Protein AF-A0A6P0U256-F1 (afdb_monomer_lite)

Sequence (51 aa):
MLKNHKLASAIADCGFYEFKRQLTYKCEWYGSKLVIADRYYPSSQICSNCG

Structure (mmCIF, N/CA/C/O backbone):
data_AF-A0A6P0U256-F1
#
_entry.id   AF-A0A6P0U256-F1
#
loop_
_atom_site.group_PDB
_atom_site.id
_atom_site.type_symbol
_atom_site.label_atom_id
_atom_site.label_alt_id
_atom_site.label_comp_id
_atom_site.label_asym_id
_atom_site.label_entity_id
_atom_site.label_seq_id
_atom_site.pdbx_PDB_ins_code
_atom_site.Cartn_x
_atom_site.Cartn_y
_atom_site.Cartn_z
_atom_site.occupancy
_atom_site.B_iso_or_equiv
_atom_site.auth_seq_id
_atom_site.auth_comp_id
_atom_site.auth_asym_id
_atom_site.auth_atom_id
_atom_site.pdbx_PDB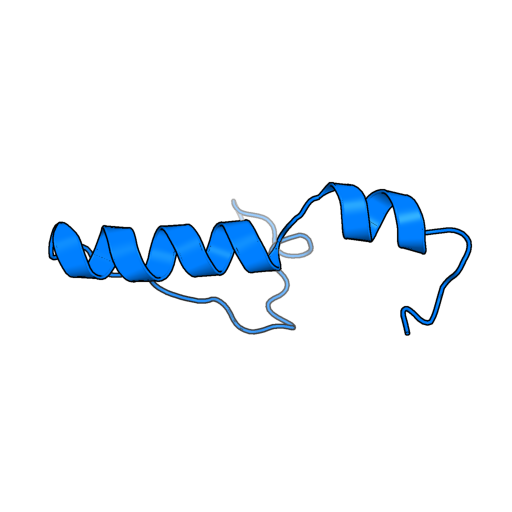_model_num
ATOM 1 N N . MET A 1 1 ? 15.524 -8.490 -2.092 1.00 65.88 1 MET A N 1
ATOM 2 C CA . MET A 1 1 ? 16.232 -7.575 -3.013 1.00 65.88 1 MET A CA 1
ATOM 3 C C . MET A 1 1 ? 15.290 -7.240 -4.167 1.00 65.88 1 MET A C 1
ATOM 5 O O . MET A 1 1 ? 14.663 -8.159 -4.687 1.00 65.88 1 MET A O 1
ATOM 9 N N . LEU A 1 2 ? 15.086 -5.956 -4.488 1.00 83.38 2 LEU A N 1
ATOM 10 C CA . LEU A 1 2 ? 14.183 -5.543 -5.575 1.00 83.38 2 LEU A CA 1
ATOM 11 C C . LEU A 1 2 ? 14.743 -6.013 -6.924 1.00 83.38 2 LEU A C 1
ATOM 13 O O . LEU A 1 2 ? 15.937 -5.894 -7.168 1.00 83.38 2 LEU A O 1
ATOM 17 N N . LYS A 1 3 ? 13.879 -6.571 -7.781 1.00 85.00 3 LYS A N 1
ATOM 18 C CA . LYS A 1 3 ? 14.308 -7.271 -9.004 1.00 85.00 3 LYS A CA 1
ATOM 19 C C . LYS A 1 3 ? 14.686 -6.335 -10.160 1.00 85.00 3 LYS A C 1
ATOM 21 O O . LYS A 1 3 ? 15.520 -6.699 -10.976 1.00 85.00 3 LYS A O 1
ATOM 26 N N . ASN A 1 4 ? 14.068 -5.152 -10.259 1.00 92.06 4 ASN A N 1
ATOM 27 C CA . ASN A 1 4 ? 14.303 -4.210 -11.358 1.00 92.06 4 ASN A CA 1
ATOM 28 C C . ASN A 1 4 ? 15.163 -3.030 -10.893 1.00 92.06 4 ASN A C 1
ATOM 30 O O . ASN A 1 4 ? 14.639 -2.068 -10.336 1.00 92.06 4 ASN A O 1
ATOM 34 N N . HIS A 1 5 ? 16.467 -3.081 -11.167 1.00 90.69 5 HIS A N 1
ATOM 35 C CA . HIS A 1 5 ? 17.420 -2.046 -10.753 1.00 90.69 5 HIS A CA 1
ATOM 36 C C . HIS A 1 5 ? 17.126 -0.650 -11.321 1.00 90.69 5 HIS A C 1
ATOM 38 O O . HIS A 1 5 ? 17.439 0.333 -10.660 1.00 90.69 5 HIS A O 1
ATOM 44 N N . LYS A 1 6 ? 16.479 -0.542 -12.493 1.00 95.00 6 LYS A N 1
ATOM 45 C CA . LYS A 1 6 ? 16.126 0.760 -13.089 1.00 95.00 6 LYS A CA 1
ATOM 46 C C . LYS A 1 6 ? 15.013 1.476 -12.322 1.00 95.00 6 LYS A C 1
ATOM 48 O O . LYS A 1 6 ? 14.968 2.697 -12.315 1.00 95.00 6 LYS A O 1
ATOM 53 N N . LEU A 1 7 ? 14.115 0.714 -11.694 1.00 93.62 7 LEU A N 1
ATOM 54 C CA . LEU A 1 7 ? 12.957 1.242 -10.962 1.00 93.62 7 LEU A CA 1
ATOM 55 C C . LEU A 1 7 ? 13.096 1.099 -9.441 1.00 93.62 7 LEU A C 1
ATOM 57 O O . LEU A 1 7 ? 12.285 1.645 -8.701 1.00 93.62 7 LEU A O 1
ATOM 61 N N . ALA A 1 8 ? 14.103 0.365 -8.961 1.00 93.00 8 ALA A N 1
ATOM 62 C CA . ALA A 1 8 ? 14.240 0.009 -7.554 1.00 93.00 8 ALA A CA 1
ATOM 63 C C . ALA A 1 8 ? 14.321 1.232 -6.631 1.00 93.00 8 ALA A C 1
ATOM 65 O O . ALA A 1 8 ? 13.663 1.218 -5.595 1.00 93.00 8 ALA A O 1
ATOM 66 N N . SER A 1 9 ? 15.074 2.273 -7.015 1.00 93.62 9 SER A N 1
ATOM 67 C CA . SER A 1 9 ? 15.169 3.512 -6.227 1.00 93.62 9 SER A CA 1
ATOM 68 C C . SER A 1 9 ? 13.806 4.184 -6.116 1.00 93.62 9 SER A C 1
ATOM 70 O O 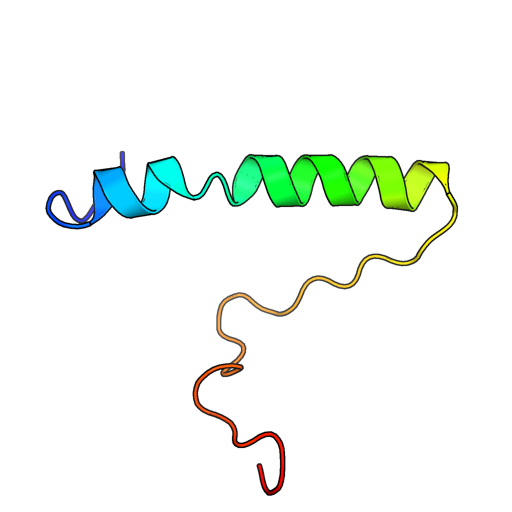. SER A 1 9 ? 13.279 4.293 -5.020 1.00 93.62 9 SER A O 1
ATOM 72 N N . ALA A 1 10 ? 13.175 4.495 -7.253 1.00 94.38 10 ALA A N 1
ATOM 73 C CA . ALA A 1 10 ? 11.878 5.167 -7.276 1.00 94.38 10 ALA A CA 1
ATOM 74 C C . ALA A 1 10 ? 10.799 4.405 -6.483 1.00 94.38 10 ALA A C 1
ATOM 76 O O . ALA A 1 10 ? 10.015 5.010 -5.762 1.00 94.38 10 ALA A O 1
ATOM 77 N N . ILE A 1 11 ? 10.777 3.068 -6.568 1.00 91.56 11 ILE A N 1
ATOM 78 C CA . ILE A 1 11 ? 9.844 2.233 -5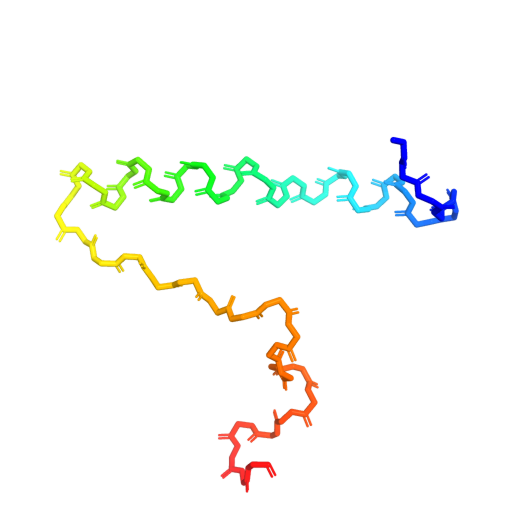.797 1.00 91.56 11 ILE A CA 1
ATOM 79 C C . ILE A 1 11 ? 10.144 2.293 -4.291 1.00 91.56 11 ILE A C 1
ATOM 81 O O . ILE A 1 11 ? 9.210 2.311 -3.487 1.00 91.56 11 ILE A O 1
ATOM 85 N N . ALA A 1 12 ? 11.421 2.290 -3.899 1.00 91.44 12 ALA A N 1
ATOM 86 C CA . ALA A 1 12 ? 11.823 2.387 -2.497 1.00 91.44 12 ALA A CA 1
ATOM 87 C C . ALA A 1 12 ? 11.484 3.766 -1.909 1.00 91.44 12 ALA A C 1
ATOM 89 O O . ALA A 1 12 ? 10.951 3.834 -0.800 1.00 91.44 12 ALA A O 1
ATOM 90 N N . ASP A 1 13 ? 11.702 4.829 -2.683 1.00 94.31 13 ASP A N 1
ATOM 91 C CA . ASP A 1 13 ? 11.437 6.216 -2.290 1.00 94.31 13 ASP A CA 1
ATOM 92 C C . ASP A 1 13 ? 9.944 6.467 -2.008 1.00 94.31 13 ASP A C 1
ATOM 94 O O . ASP A 1 13 ? 9.598 7.283 -1.157 1.00 94.31 13 ASP A O 1
ATOM 98 N N . CYS A 1 14 ? 9.037 5.722 -2.652 1.00 93.19 14 CYS A N 1
ATOM 99 C CA . CYS A 1 14 ? 7.597 5.833 -2.397 1.00 93.19 14 CYS A CA 1
ATOM 100 C C . CYS A 1 14 ? 7.147 5.324 -1.013 1.00 93.19 14 CYS A C 1
ATOM 102 O O . CYS A 1 14 ? 6.047 5.662 -0.579 1.00 93.19 14 CYS A O 1
ATOM 104 N N . GLY A 1 15 ? 7.923 4.479 -0.322 1.00 92.88 15 GLY A N 1
ATOM 105 C CA . GLY A 1 15 ? 7.625 4.098 1.068 1.00 92.88 15 GLY A CA 1
ATOM 106 C C . GLY A 1 15 ? 6.285 3.377 1.314 1.00 92.88 15 GLY A C 1
ATOM 107 O O . GLY A 1 15 ? 5.753 3.438 2.423 1.00 92.88 15 GLY A O 1
ATOM 108 N N . PHE A 1 16 ? 5.727 2.664 0.326 1.00 91.88 16 PHE A N 1
ATOM 109 C CA . PHE A 1 16 ? 4.377 2.067 0.406 1.00 91.88 16 PHE A CA 1
ATOM 110 C C . PHE A 1 16 ? 4.133 1.158 1.623 1.00 91.88 16 PHE A C 1
ATOM 112 O O . PHE A 1 16 ? 3.015 1.096 2.140 1.00 91.88 16 PHE A O 1
ATOM 119 N N . TYR A 1 17 ? 5.161 0.446 2.093 1.00 92.75 17 TYR A N 1
ATOM 120 C CA . TYR A 1 17 ? 5.050 -0.389 3.291 1.00 92.75 17 TYR A CA 1
ATOM 121 C C . TYR A 1 17 ? 4.799 0.448 4.548 1.00 92.75 17 TYR A C 1
ATOM 123 O O . TYR A 1 17 ? 3.902 0.133 5.329 1.00 92.75 17 TYR A O 1
ATOM 131 N N . GLU A 1 18 ? 5.564 1.527 4.721 1.00 96.25 18 GLU A N 1
ATOM 132 C CA . GLU A 1 18 ? 5.434 2.409 5.879 1.00 96.25 18 GLU A CA 1
ATOM 133 C C . GLU A 1 18 ? 4.083 3.121 5.859 1.00 96.25 18 GLU A C 1
ATOM 135 O O . GLU A 1 18 ? 3.400 3.169 6.880 1.00 96.25 18 GLU A O 1
ATOM 140 N N . PHE A 1 19 ? 3.640 3.568 4.682 1.00 95.62 19 PHE A N 1
ATOM 141 C CA . PHE A 1 19 ? 2.310 4.145 4.503 1.00 95.62 19 PHE A CA 1
ATOM 142 C C . PHE A 1 19 ? 1.199 3.194 4.975 1.00 95.62 19 PHE A C 1
ATOM 144 O O . PHE A 1 19 ? 0.346 3.575 5.780 1.00 95.62 19 PHE A O 1
ATOM 151 N N . LYS A 1 20 ? 1.248 1.926 4.543 1.00 95.56 20 LYS A N 1
ATOM 152 C CA . LYS A 1 20 ? 0.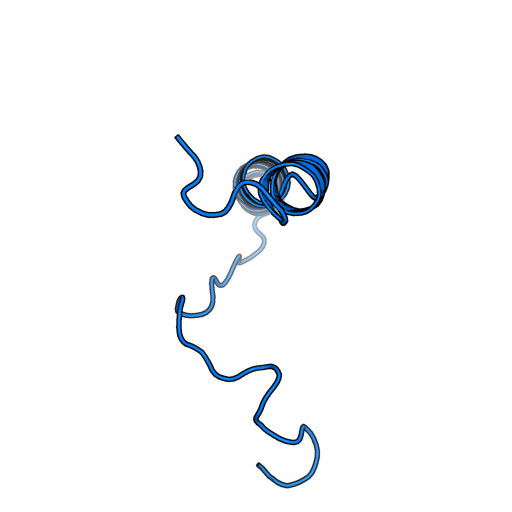299 0.901 4.994 1.00 95.56 20 LYS A CA 1
ATOM 153 C C . LYS A 1 20 ? 0.380 0.689 6.507 1.00 95.56 20 LYS A C 1
ATOM 155 O O . LYS A 1 20 ? -0.660 0.682 7.158 1.00 95.56 20 LYS A O 1
ATOM 160 N N . ARG A 1 21 ? 1.588 0.539 7.066 1.00 96.94 21 ARG A N 1
ATOM 161 C CA . ARG A 1 21 ? 1.800 0.332 8.510 1.00 96.94 21 ARG A CA 1
ATOM 162 C C . ARG A 1 21 ? 1.172 1.458 9.327 1.00 96.94 21 ARG A C 1
ATOM 164 O O . ARG A 1 21 ? 0.488 1.186 10.311 1.00 96.94 21 ARG A O 1
ATOM 171 N N . GLN A 1 22 ? 1.384 2.703 8.902 1.00 97.31 22 GLN A N 1
ATOM 172 C CA . GLN A 1 22 ? 0.846 3.870 9.592 1.00 97.31 22 GLN A CA 1
ATOM 173 C C . GLN A 1 22 ? -0.675 3.936 9.534 1.00 97.31 22 GLN A C 1
ATOM 175 O O . GLN A 1 22 ? -1.316 4.196 10.551 1.00 97.31 22 GLN A O 1
ATOM 180 N N . LEU A 1 23 ? -1.258 3.675 8.364 1.00 97.31 23 LEU A N 1
ATOM 181 C CA . LEU A 1 23 ? -2.709 3.619 8.225 1.00 97.31 23 LEU A CA 1
ATOM 182 C C . LEU A 1 23 ? -3.321 2.522 9.091 1.00 97.31 23 LEU A C 1
ATOM 184 O O . LEU A 1 23 ? -4.324 2.786 9.742 1.00 97.31 23 LEU A O 1
ATOM 188 N N . THR A 1 24 ? -2.716 1.332 9.148 1.00 97.38 24 THR A N 1
ATOM 189 C CA . THR A 1 24 ? -3.221 0.229 9.977 1.00 97.38 24 THR A CA 1
ATOM 190 C C . THR A 1 24 ? -3.374 0.655 11.435 1.00 97.38 24 THR A C 1
ATOM 192 O O . THR A 1 24 ? -4.494 0.646 11.942 1.00 97.38 24 THR A O 1
ATOM 195 N N . TYR A 1 25 ? -2.297 1.109 12.086 1.00 97.12 25 TYR A N 1
ATOM 196 C CA . TYR A 1 25 ? -2.381 1.423 13.517 1.00 97.12 25 TYR A CA 1
ATOM 197 C C . TYR A 1 25 ? -3.248 2.658 13.795 1.00 97.12 25 TYR A C 1
ATOM 199 O O . TYR A 1 25 ? -3.911 2.735 14.826 1.00 97.12 25 TYR A O 1
ATOM 207 N N . LYS A 1 26 ? -3.266 3.646 12.889 1.00 98.12 26 LYS A N 1
ATOM 208 C CA . LYS A 1 26 ? -4.115 4.833 13.060 1.00 98.12 26 LYS A CA 1
ATOM 209 C C . LYS A 1 26 ? -5.587 4.476 12.917 1.00 98.12 26 LYS A C 1
ATOM 211 O O . LYS A 1 26 ? -6.395 4.931 13.718 1.00 98.12 26 LYS A O 1
ATOM 216 N N . CYS A 1 27 ? -5.945 3.662 11.929 1.00 98.06 27 CYS A N 1
ATOM 217 C CA . CYS A 1 27 ? -7.321 3.213 11.762 1.00 98.06 27 CYS A CA 1
ATOM 218 C C . CYS A 1 27 ? -7.800 2.419 12.982 1.00 98.06 27 CYS A C 1
ATOM 220 O O . CYS A 1 27 ? -8.895 2.691 13.464 1.00 98.06 27 CYS A O 1
ATOM 222 N N . GLU A 1 28 ? -6.964 1.535 13.532 1.00 96.88 28 GLU A N 1
ATOM 223 C CA . GLU A 1 28 ? -7.252 0.836 14.792 1.00 96.88 28 GLU A CA 1
ATOM 224 C C . GLU A 1 28 ? -7.458 1.812 15.958 1.00 96.88 28 GLU A C 1
ATOM 226 O O . GLU A 1 28 ? -8.431 1.686 16.698 1.00 96.88 28 GLU A O 1
ATOM 231 N N . TRP A 1 29 ? -6.598 2.827 16.088 1.00 97.88 29 TRP A N 1
ATOM 232 C CA . TRP A 1 29 ? -6.697 3.817 17.162 1.00 97.88 29 TRP A CA 1
ATOM 233 C C . TRP A 1 29 ? -7.980 4.658 17.079 1.00 97.88 29 TRP A C 1
ATOM 235 O O . TRP A 1 29 ? -8.651 4.873 18.086 1.00 97.88 29 TRP A O 1
ATOM 245 N N . TYR A 1 30 ? -8.351 5.117 15.885 1.00 97.56 30 TYR A N 1
ATOM 246 C CA . TYR A 1 30 ? -9.529 5.968 15.693 1.00 97.56 30 TYR A CA 1
ATOM 247 C C . TYR A 1 30 ? -10.840 5.184 15.509 1.00 97.56 30 TYR A C 1
ATOM 249 O O . TYR A 1 30 ? -11.888 5.801 15.334 1.00 97.56 30 TYR A O 1
ATOM 257 N N . GLY A 1 31 ? -10.806 3.846 15.524 1.00 96.38 31 GLY A N 1
ATOM 258 C CA . GLY A 1 31 ? -11.982 3.013 15.240 1.00 96.38 31 GLY A CA 1
ATOM 259 C C . GLY A 1 31 ? -12.445 3.074 13.776 1.00 96.38 31 GLY A C 1
ATOM 260 O O . GLY A 1 31 ? -13.595 2.763 13.469 1.00 96.38 31 GLY A O 1
ATOM 261 N N . SER A 1 32 ? -11.562 3.481 12.862 1.00 96.56 32 SER A N 1
ATOM 262 C CA . SER A 1 32 ? -11.832 3.571 11.426 1.00 96.56 32 SER A CA 1
ATOM 263 C C . SER A 1 32 ? -11.607 2.228 10.732 1.00 96.56 32 SER A C 1
ATOM 265 O O . SER A 1 32 ? -10.710 1.463 11.081 1.00 96.56 32 SER A O 1
ATOM 267 N N . LYS A 1 33 ? -12.371 1.955 9.670 1.00 96.62 33 LYS A N 1
ATOM 268 C CA . LYS A 1 33 ? -12.199 0.742 8.861 1.00 96.62 33 LYS A CA 1
ATOM 269 C C . LYS A 1 33 ? -11.165 0.960 7.755 1.00 96.62 33 LYS A C 1
ATOM 271 O O . LYS A 1 33 ? -11.375 1.784 6.869 1.00 96.62 33 LYS A O 1
ATOM 276 N N . LEU A 1 34 ? -10.093 0.169 7.760 1.00 96.44 34 LEU A N 1
ATOM 277 C CA . LEU A 1 34 ? -9.128 0.103 6.660 1.00 96.44 34 LEU A CA 1
ATOM 278 C C . LEU A 1 34 ? -9.479 -1.057 5.718 1.00 96.44 34 LEU A C 1
ATOM 280 O O . LEU A 1 34 ? -9.546 -2.207 6.148 1.00 96.44 34 LEU A O 1
ATOM 284 N N . VAL A 1 35 ? -9.680 -0.767 4.430 1.00 95.62 35 VAL A N 1
ATOM 285 C CA . VAL A 1 35 ? -9.910 -1.779 3.384 1.00 95.62 35 VAL A CA 1
ATOM 286 C C . VAL A 1 35 ? -8.696 -1.824 2.463 1.00 95.62 35 VAL A C 1
ATOM 288 O O . VAL A 1 35 ? -8.300 -0.806 1.902 1.00 95.62 35 VAL A O 1
ATOM 291 N N . ILE A 1 36 ? -8.099 -3.006 2.312 1.00 93.88 36 ILE A N 1
ATOM 292 C CA . ILE A 1 36 ? -6.945 -3.230 1.437 1.00 93.88 36 ILE A CA 1
ATOM 293 C C . ILE A 1 36 ? -7.454 -3.884 0.154 1.00 93.88 36 ILE A C 1
ATOM 295 O O . ILE A 1 36 ? -7.989 -4.990 0.201 1.00 93.88 36 ILE A O 1
ATOM 299 N N . ALA A 1 37 ? -7.292 -3.196 -0.976 1.00 92.62 37 ALA A N 1
ATOM 300 C CA . ALA A 1 37 ? -7.589 -3.761 -2.287 1.00 92.62 37 ALA A CA 1
ATOM 301 C C . ALA A 1 37 ? -6.626 -4.914 -2.620 1.00 92.62 37 ALA A C 1
ATOM 303 O O . ALA A 1 37 ? -5.486 -4.943 -2.145 1.00 92.62 37 ALA A O 1
ATOM 304 N N . ASP A 1 38 ? -7.085 -5.854 -3.447 1.00 93.19 38 ASP A N 1
ATOM 305 C CA . ASP A 1 38 ? -6.242 -6.950 -3.919 1.00 93.19 38 ASP A CA 1
ATOM 306 C C . ASP A 1 38 ? -5.011 -6.427 -4.681 1.00 93.19 38 ASP A C 1
ATOM 308 O O . ASP A 1 38 ? -5.048 -5.371 -5.316 1.00 93.19 38 ASP A O 1
ATOM 312 N N . ARG A 1 39 ? -3.910 -7.187 -4.640 1.00 89.69 39 ARG A N 1
ATOM 313 C CA . ARG A 1 39 ? -2.653 -6.823 -5.310 1.00 89.69 39 ARG A CA 1
ATOM 314 C C . ARG A 1 39 ? -2.824 -6.612 -6.816 1.00 89.69 39 ARG A C 1
ATOM 316 O O . ARG A 1 39 ? -2.112 -5.786 -7.381 1.00 89.69 39 ARG A O 1
ATOM 323 N N . TYR A 1 40 ? -3.710 -7.372 -7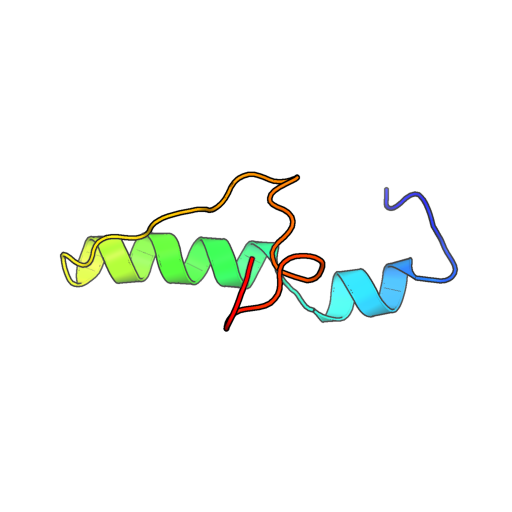.448 1.00 93.31 40 TYR A N 1
ATOM 324 C CA . TYR A 1 40 ? -3.957 -7.334 -8.886 1.00 93.31 40 TYR A CA 1
ATOM 325 C C . TYR A 1 40 ? -5.271 -6.632 -9.230 1.00 93.31 40 TYR A C 1
ATOM 327 O O . TYR A 1 40 ? -5.760 -6.766 -10.350 1.00 93.31 40 TYR A O 1
ATOM 335 N N . TYR A 1 41 ? -5.836 -5.863 -8.294 1.00 93.50 41 TYR A N 1
ATOM 336 C CA . TYR A 1 41 ? -7.017 -5.059 -8.566 1.00 93.50 41 TYR A CA 1
ATOM 337 C C . TYR A 1 41 ? -6.708 -4.015 -9.662 1.00 93.50 41 TYR A C 1
ATOM 339 O O . TYR A 1 41 ? -5.802 -3.196 -9.477 1.00 93.50 41 TYR A O 1
ATOM 347 N N . PRO A 1 42 ? -7.433 -4.013 -10.796 1.00 93.19 42 PRO A N 1
ATOM 348 C CA . PRO A 1 42 ? -7.117 -3.188 -11.966 1.00 93.19 42 PRO A CA 1
ATOM 349 C C . PRO A 1 42 ? -7.567 -1.721 -11.809 1.00 93.19 42 PRO A C 1
ATOM 351 O O . PRO A 1 42 ? -8.220 -1.159 -12.684 1.00 93.19 42 PRO A O 1
ATOM 354 N N . SER A 1 43 ? -7.197 -1.061 -10.707 1.00 92.25 43 SER A N 1
ATOM 355 C CA . SER A 1 43 ? -7.630 0.313 -10.394 1.00 92.25 43 SER A CA 1
ATOM 356 C C . SER A 1 43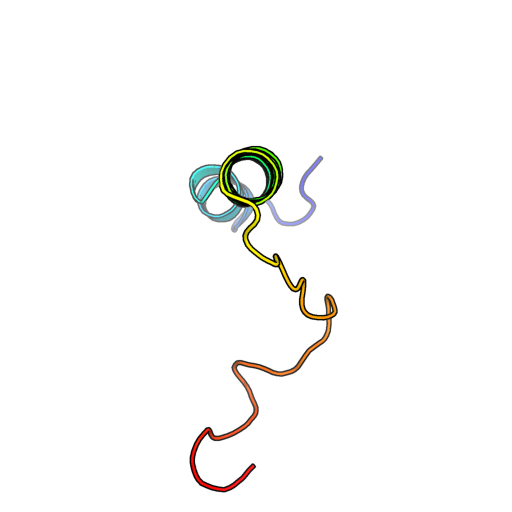 ? -7.198 1.362 -11.418 1.00 92.25 43 SER A C 1
ATOM 358 O O . SER A 1 43 ? -7.880 2.365 -11.581 1.00 92.25 43 SER A O 1
ATOM 360 N N . SER A 1 44 ? -6.069 1.148 -12.095 1.00 92.75 44 SER A N 1
ATOM 361 C CA . SER A 1 44 ? -5.557 2.047 -13.135 1.00 92.75 44 SER A CA 1
ATOM 362 C C . SER A 1 44 ? -6.007 1.677 -14.547 1.00 92.75 44 SER A C 1
ATOM 364 O O . SER A 1 44 ? -5.701 2.407 -15.486 1.00 92.75 44 SER A O 1
ATOM 366 N N . GLN A 1 45 ? -6.683 0.538 -14.708 1.00 94.06 45 GLN A N 1
ATOM 367 C CA . GLN A 1 45 ? -7.129 0.027 -16.008 1.00 94.06 45 GLN A CA 1
ATOM 368 C C . GLN A 1 45 ? -8.651 0.107 -16.165 1.00 94.06 45 GLN A C 1
ATOM 370 O O . GLN A 1 45 ? -9.133 0.128 -17.291 1.00 94.06 45 GLN A O 1
ATOM 375 N N . ILE A 1 46 ? -9.388 0.171 -15.053 1.00 93.31 46 ILE A N 1
ATOM 376 C CA . ILE A 1 46 ? -10.836 0.377 -15.023 1.00 93.31 46 ILE A CA 1
ATOM 377 C C . ILE A 1 46 ? -11.138 1.878 -15.044 1.00 93.31 46 ILE A C 1
ATOM 379 O O . ILE A 1 46 ? -10.619 2.653 -14.234 1.00 93.31 46 ILE A O 1
ATOM 383 N N . CYS A 1 47 ? -12.009 2.290 -15.959 1.00 93.31 47 CYS A N 1
ATOM 384 C CA . CYS A 1 47 ? -12.571 3.625 -15.998 1.00 93.31 47 CYS A CA 1
ATOM 385 C C . CYS A 1 47 ? -13.516 3.835 -14.812 1.00 93.31 47 CYS A C 1
ATOM 387 O O . CYS A 1 47 ? -14.485 3.102 -14.622 1.00 93.31 47 CYS A O 1
ATOM 389 N N . SER A 1 48 ? -13.307 4.914 -14.059 1.00 93.62 48 SER A N 1
ATOM 390 C CA . SER A 1 48 ? -14.187 5.276 -12.945 1.00 93.62 48 SER A CA 1
ATOM 391 C C . SER A 1 48 ? -15.623 5.615 -13.366 1.00 93.62 48 SER A C 1
ATOM 393 O O . SER A 1 48 ? -16.513 5.571 -12.523 1.00 93.62 48 SER A O 1
ATOM 395 N N . ASN A 1 49 ? -15.859 5.955 -14.640 1.00 94.19 49 ASN A N 1
ATOM 396 C CA . ASN A 1 49 ? -17.181 6.323 -15.153 1.00 94.19 49 ASN A CA 1
ATOM 397 C C . ASN A 1 49 ? -17.958 5.140 -15.750 1.00 94.19 49 ASN A C 1
ATOM 399 O O . ASN A 1 49 ? -19.175 5.085 -15.605 1.00 94.19 49 ASN A O 1
ATOM 403 N N . CYS A 1 50 ? -17.288 4.226 -16.456 1.00 92.00 50 CYS A N 1
ATOM 404 C CA . CYS A 1 50 ? -17.971 3.194 -17.246 1.00 92.00 50 CYS A CA 1
ATOM 405 C C . CYS A 1 50 ? -17.501 1.759 -17.002 1.00 92.00 50 CYS A C 1
ATOM 407 O O . CYS A 1 50 ? -18.116 0.852 -17.557 1.00 92.00 50 CYS A O 1
ATOM 409 N N . GLY A 1 51 ? -16.476 1.549 -16.171 1.00 85.75 51 GLY A N 1
ATOM 410 C CA . GLY A 1 51 ? -15.865 0.233 -15.988 1.00 85.75 51 GLY A CA 1
ATOM 411 C C . GLY A 1 51 ? -14.814 -0.045 -17.046 1.00 85.75 51 GLY A C 1
ATOM 412 O O . GLY A 1 51 ? -15.178 -0.564 -18.116 1.00 85.75 51 GLY A O 1
#

Secondary structure (DSSP, 8-state):
--S-TTTHHHHHHT-HHHHHHHHHHHHHHHTPPP-PPPTT--TTTS-TTT-

Foldseek 3Di:
DDDDPVCVVVVVVVVVVVVVVVCVVVCVVVVHDDDDDDPPPPPVPDDPPPD

Radius of gyration: 14.91 Å; chains: 1; bounding box: 35×14×34 Å

pLDDT: mean 93.31, std 4.97, range [65.88, 98.12]